Protein AF-G5CBG4-F1 (afdb_monomer_lite)

Organism: Heterocephalus glaber (NCBI:txid10181)

Structure (mmCIF, N/CA/C/O backbone):
data_AF-G5CBG4-F1
#
_entry.id   AF-G5CBG4-F1
#
loop_
_atom_site.group_PDB
_atom_site.id
_atom_site.type_symbol
_atom_site.label_atom_id
_atom_site.label_alt_id
_atom_site.label_comp_id
_atom_site.label_asym_id
_atom_site.label_entity_id
_atom_site.label_seq_id
_atom_site.pdbx_PDB_ins_code
_atom_site.Cartn_x
_atom_site.Cartn_y
_atom_site.Cartn_z
_atom_site.occupancy
_atom_site.B_iso_or_equiv
_atom_site.auth_seq_id
_atom_site.auth_comp_id
_atom_site.auth_asym_id
_atom_site.auth_atom_id
_atom_site.pdbx_PDB_model_num
ATOM 1 N N . ARG A 1 1 ? 14.932 7.580 -15.676 1.00 75.50 1 ARG A N 1
ATOM 2 C CA . ARG A 1 1 ? 14.680 6.869 -14.403 1.00 75.50 1 ARG A CA 1
ATOM 3 C C . ARG A 1 1 ? 13.629 5.782 -14.624 1.00 75.50 1 ARG A C 1
ATOM 5 O O . ARG A 1 1 ? 12.626 6.101 -15.255 1.00 75.50 1 ARG A O 1
ATOM 12 N N . PRO A 1 2 ? 13.845 4.533 -14.184 1.00 82.56 2 PRO A N 1
ATOM 13 C CA . PRO A 1 2 ? 12.859 3.464 -14.310 1.00 82.56 2 PRO A CA 1
ATOM 14 C C . PRO A 1 2 ? 11.726 3.599 -13.282 1.00 82.56 2 PRO A C 1
ATOM 16 O O . PRO A 1 2 ? 11.917 4.160 -12.203 1.00 82.56 2 PRO A O 1
ATOM 19 N N . HIS A 1 3 ? 10.556 3.061 -13.618 1.00 83.00 3 HIS A N 1
ATOM 20 C CA . HIS A 1 3 ? 9.388 2.950 -12.748 1.00 83.00 3 HIS A CA 1
ATOM 21 C C . HIS A 1 3 ? 9.238 1.508 -12.247 1.00 83.00 3 HIS A C 1
ATOM 23 O O . HIS A 1 3 ? 9.466 0.567 -13.009 1.00 83.00 3 HIS A O 1
ATOM 29 N N . LEU A 1 4 ? 8.873 1.337 -10.975 1.00 84.88 4 LEU A N 1
ATOM 30 C CA . LEU A 1 4 ? 8.781 0.048 -10.290 1.00 84.88 4 LEU A CA 1
ATOM 31 C C . LEU A 1 4 ? 7.441 -0.038 -9.549 1.00 84.88 4 LEU A C 1
ATOM 33 O O . LEU A 1 4 ? 7.081 0.894 -8.833 1.00 84.88 4 LEU A O 1
ATOM 37 N N . TRP A 1 5 ? 6.711 -1.142 -9.705 1.00 85.31 5 TRP A N 1
ATOM 38 C CA . TRP A 1 5 ? 5.436 -1.372 -9.017 1.00 85.31 5 TRP A CA 1
ATOM 39 C C . TRP A 1 5 ? 5.204 -2.859 -8.739 1.00 85.31 5 TRP A C 1
ATOM 41 O O . TRP A 1 5 ? 5.928 -3.723 -9.238 1.00 85.31 5 TRP A O 1
ATOM 51 N N . ALA A 1 6 ? 4.193 -3.162 -7.926 1.00 84.50 6 ALA A N 1
ATOM 52 C CA . ALA A 1 6 ? 3.796 -4.525 -7.597 1.00 84.50 6 ALA A CA 1
ATOM 53 C C . ALA A 1 6 ? 2.321 -4.784 -7.888 1.00 84.50 6 ALA A C 1
ATOM 55 O O . ALA A 1 6 ? 1.467 -3.930 -7.660 1.00 84.50 6 ALA A O 1
ATOM 56 N N . GLU A 1 7 ? 2.036 -6.004 -8.335 1.00 82.12 7 GLU A N 1
ATOM 57 C CA . GLU A 1 7 ? 0.689 -6.511 -8.575 1.00 82.12 7 GLU A CA 1
ATOM 58 C C . GLU A 1 7 ? 0.427 -7.770 -7.728 1.00 82.12 7 GLU A C 1
ATOM 60 O O . GLU A 1 7 ? 1.278 -8.670 -7.699 1.00 82.12 7 GLU A O 1
ATOM 65 N N . PRO A 1 8 ? -0.734 -7.867 -7.046 1.00 79.12 8 PRO A N 1
ATOM 66 C CA . PRO A 1 8 ? -1.869 -6.931 -7.097 1.00 79.12 8 PRO A CA 1
ATOM 67 C C . PRO A 1 8 ? -1.666 -5.640 -6.281 1.00 79.12 8 PRO A C 1
ATOM 69 O O . PRO A 1 8 ? -2.467 -4.716 -6.386 1.00 79.12 8 PRO A O 1
ATOM 72 N N . GLY A 1 9 ? -0.611 -5.567 -5.470 1.00 79.38 9 GLY A N 1
ATOM 73 C CA . GLY A 1 9 ? -0.260 -4.384 -4.692 1.00 79.38 9 GLY A CA 1
ATOM 74 C C . GLY A 1 9 ? 0.979 -4.616 -3.832 1.00 79.38 9 GLY A C 1
ATOM 75 O O . GLY A 1 9 ? 1.534 -5.714 -3.804 1.00 79.38 9 GLY A O 1
ATOM 76 N N . ALA A 1 10 ? 1.406 -3.572 -3.124 1.00 78.94 10 ALA A N 1
ATOM 77 C CA . ALA A 1 10 ? 2.620 -3.589 -2.307 1.00 78.94 10 ALA A CA 1
ATOM 78 C C . ALA A 1 10 ? 2.469 -4.349 -0.971 1.00 78.94 10 ALA A C 1
ATOM 80 O O . ALA A 1 10 ? 3.451 -4.860 -0.433 1.00 78.94 10 ALA A O 1
ATOM 81 N N . ALA A 1 11 ? 1.241 -4.465 -0.455 1.00 81.50 11 ALA A N 1
ATOM 82 C CA . ALA A 1 11 ? 0.925 -5.250 0.735 1.00 81.50 11 ALA A CA 1
ATOM 83 C C . ALA A 1 11 ? 0.470 -6.662 0.349 1.00 81.50 11 ALA A C 1
ATOM 85 O O . ALA A 1 11 ? -0.593 -6.846 -0.245 1.00 81.50 11 ALA A O 1
ATOM 86 N N . VAL A 1 12 ? 1.273 -7.665 0.704 1.00 82.00 12 VAL A N 1
ATOM 87 C CA . VAL A 1 12 ? 1.108 -9.050 0.247 1.00 82.00 12 VAL A CA 1
ATOM 88 C C . VAL A 1 12 ? 0.811 -9.949 1.447 1.00 82.00 12 VAL A C 1
ATOM 90 O O . VAL A 1 12 ? 1.623 -10.016 2.373 1.00 82.00 12 VAL A O 1
ATOM 93 N N . PRO A 1 13 ? -0.336 -10.649 1.495 1.00 81.31 13 PRO A N 1
ATOM 94 C CA . PRO A 1 13 ? -0.592 -11.616 2.555 1.00 81.31 13 PRO A CA 1
ATOM 95 C C . PRO A 1 13 ? 0.432 -12.752 2.530 1.00 81.31 13 PRO A C 1
ATOM 97 O O . PRO A 1 13 ? 0.826 -13.231 1.467 1.00 81.31 13 PRO A O 1
ATOM 100 N N . LYS A 1 14 ? 0.851 -13.220 3.706 1.00 78.50 14 LYS A N 1
ATOM 101 C CA . LYS A 1 14 ? 1.817 -14.315 3.826 1.00 78.50 14 LYS A CA 1
ATOM 102 C C . LYS A 1 14 ? 1.370 -15.543 3.021 1.00 78.50 14 LYS A C 1
ATOM 104 O O . LYS A 1 14 ? 0.272 -16.058 3.213 1.00 78.50 14 LYS A O 1
ATOM 109 N N . GLY A 1 15 ? 2.248 -16.018 2.136 1.00 78.12 15 GLY A N 1
ATOM 110 C CA . GLY A 1 15 ? 1.996 -17.169 1.261 1.00 78.12 15 GLY A CA 1
ATOM 111 C C . GLY A 1 15 ? 1.258 -16.848 -0.044 1.00 78.12 15 GLY A C 1
ATOM 112 O O . GLY A 1 15 ? 1.113 -17.745 -0.869 1.00 78.12 15 GLY A O 1
ATOM 113 N N . GLN A 1 16 ? 0.820 -15.603 -0.261 1.00 81.25 16 GLN A N 1
ATOM 114 C CA . GLN A 1 16 ? 0.260 -15.166 -1.541 1.00 81.25 16 GLN A CA 1
ATOM 115 C C . GLN A 1 16 ? 1.369 -14.722 -2.508 1.00 81.25 16 GLN A C 1
ATOM 117 O O . GLN A 1 16 ? 2.369 -14.145 -2.072 1.00 81.25 16 GLN A O 1
ATOM 122 N N . PRO A 1 17 ? 1.219 -14.979 -3.819 1.00 81.31 17 PRO A N 1
ATOM 123 C CA . PRO A 1 17 ? 2.180 -14.527 -4.814 1.00 81.31 17 PRO A CA 1
ATOM 124 C C . PRO A 1 17 ? 2.055 -13.018 -5.067 1.00 81.31 17 PRO A C 1
ATOM 126 O O . PRO A 1 17 ? 0.959 -12.462 -5.070 1.00 81.31 17 PRO A O 1
ATOM 129 N N . VAL A 1 18 ? 3.185 -12.375 -5.363 1.00 81.62 18 VAL A N 1
ATOM 130 C CA . VAL A 1 18 ? 3.262 -10.992 -5.854 1.00 81.62 18 VAL A CA 1
ATOM 131 C C . VAL A 1 18 ? 4.166 -10.949 -7.079 1.00 81.62 18 VAL A C 1
ATOM 133 O O . VAL A 1 18 ? 5.162 -11.674 -7.149 1.00 81.62 18 VAL A O 1
ATOM 136 N N . THR A 1 19 ? 3.818 -10.119 -8.059 1.00 83.62 19 THR A N 1
ATOM 137 C CA . THR A 1 19 ? 4.690 -9.840 -9.204 1.00 83.62 19 THR A CA 1
ATOM 138 C C . THR A 1 19 ? 5.220 -8.423 -9.097 1.00 83.62 19 THR A C 1
ATOM 140 O O . THR A 1 19 ? 4.440 -7.482 -8.989 1.00 83.62 19 THR A O 1
ATOM 143 N N . VAL A 1 20 ? 6.545 -8.282 -9.144 1.00 84.81 20 VAL A N 1
ATOM 144 C CA . VAL A 1 20 ? 7.211 -6.983 -9.250 1.00 84.81 20 VAL A CA 1
ATOM 145 C C . VAL A 1 20 ? 7.479 -6.697 -10.719 1.00 84.81 20 VAL A C 1
ATOM 147 O O . VAL A 1 20 ? 8.055 -7.520 -11.442 1.00 84.81 20 VAL A O 1
ATOM 150 N N . TRP A 1 21 ? 7.051 -5.520 -11.142 1.00 84.62 21 TRP A N 1
ATOM 151 C CA . TRP A 1 21 ? 7.168 -5.029 -12.498 1.00 84.62 21 TRP A CA 1
ATOM 152 C C . TRP A 1 21 ? 8.080 -3.821 -12.539 1.00 84.62 21 TRP A C 1
ATOM 154 O O . TRP A 1 21 ? 8.043 -2.970 -11.652 1.00 84.62 21 TRP A O 1
ATOM 164 N N . CYS A 1 22 ? 8.875 -3.745 -13.597 1.00 82.62 22 CYS A N 1
ATOM 165 C CA . CYS A 1 22 ? 9.716 -2.603 -13.890 1.00 82.62 22 CYS A CA 1
ATOM 166 C C . CYS A 1 22 ? 9.452 -2.095 -15.306 1.00 82.62 22 CYS A C 1
ATOM 168 O O . CYS A 1 22 ? 9.169 -2.871 -16.218 1.00 82.62 22 CYS A O 1
ATOM 170 N N . GLN A 1 23 ? 9.575 -0.788 -15.509 1.00 82.38 23 GLN A N 1
ATOM 171 C CA . GLN A 1 23 ? 9.571 -0.176 -16.831 1.00 82.38 23 GLN A CA 1
ATOM 172 C C . GLN A 1 23 ? 10.691 0.851 -16.913 1.00 82.38 23 GLN A C 1
ATOM 174 O O . GLN A 1 23 ? 10.789 1.755 -16.087 1.00 82.38 23 GLN A O 1
ATOM 179 N N . GLY A 1 24 ? 11.562 0.683 -17.899 1.00 76.69 24 GLY A N 1
ATOM 180 C CA . GLY A 1 24 ? 12.702 1.559 -18.138 1.00 76.69 24 GLY A CA 1
ATOM 181 C C . GLY A 1 24 ? 12.592 2.310 -19.451 1.00 76.69 24 GLY A C 1
ATOM 182 O O . GLY A 1 24 ? 11.593 2.182 -20.162 1.00 76.69 24 GLY A O 1
ATOM 183 N N . PRO A 1 25 ? 13.632 3.086 -19.776 1.00 75.06 25 PRO A N 1
ATOM 184 C CA . PRO A 1 25 ? 13.729 3.725 -21.073 1.00 75.06 25 PRO A CA 1
ATOM 185 C C . PRO A 1 25 ? 13.825 2.661 -22.190 1.00 75.06 25 PRO A C 1
ATOM 187 O O . PRO A 1 25 ? 14.208 1.516 -21.931 1.00 75.06 25 PRO A O 1
ATOM 190 N N . PRO A 1 26 ? 13.396 2.988 -23.419 1.00 77.31 26 PRO A N 1
ATOM 191 C CA . PRO A 1 26 ? 13.196 2.002 -24.482 1.00 77.31 26 PRO A CA 1
ATOM 192 C C . PRO A 1 26 ? 14.483 1.314 -24.954 1.00 77.31 26 PRO A C 1
ATOM 194 O O . PRO A 1 26 ? 14.415 0.206 -25.476 1.00 77.31 26 PRO A O 1
ATOM 197 N N . ASP A 1 27 ? 15.630 1.949 -24.742 1.00 76.88 27 ASP A N 1
ATOM 198 C CA . ASP A 1 27 ? 16.988 1.470 -25.004 1.00 76.88 27 ASP A CA 1
ATOM 199 C C . ASP A 1 27 ? 17.559 0.585 -23.882 1.00 76.88 27 ASP A C 1
ATOM 201 O O .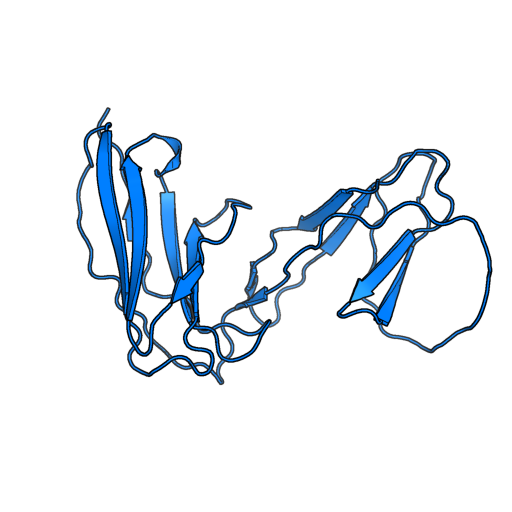 ASP A 1 27 ? 18.670 0.074 -24.004 1.00 76.88 27 ASP A O 1
ATOM 205 N N . ALA A 1 28 ? 16.818 0.368 -22.790 1.00 73.81 28 ALA A N 1
ATOM 206 C CA . ALA A 1 28 ? 17.262 -0.506 -21.713 1.00 73.81 28 ALA A CA 1
ATOM 207 C C . ALA A 1 28 ? 17.339 -1.968 -22.184 1.00 73.81 28 ALA A C 1
ATOM 209 O O . ALA A 1 28 ? 16.333 -2.574 -22.544 1.00 73.81 28 ALA A O 1
ATOM 210 N N . GLU A 1 29 ? 18.530 -2.561 -22.122 1.00 77.88 29 GLU A N 1
ATOM 211 C CA . GLU A 1 29 ? 18.756 -3.967 -22.489 1.00 77.88 29 GLU A CA 1
ATOM 212 C C . GLU A 1 29 ? 18.618 -4.929 -21.298 1.00 77.88 29 GLU A C 1
ATOM 214 O O . GLU A 1 29 ? 18.307 -6.113 -21.458 1.00 77.88 29 GLU A O 1
ATOM 219 N N . GLU A 1 30 ? 18.845 -4.425 -20.083 1.00 81.19 30 GLU A N 1
ATOM 220 C CA . GLU A 1 30 ? 18.811 -5.194 -18.843 1.00 81.19 30 GLU A CA 1
ATOM 221 C C . GLU A 1 30 ? 18.245 -4.355 -17.692 1.00 81.19 30 GLU A C 1
ATOM 223 O O . GLU A 1 30 ? 18.531 -3.169 -17.543 1.00 81.19 30 GLU A O 1
ATOM 228 N N . PHE A 1 31 ? 17.484 -5.020 -16.831 1.00 81.00 31 PHE A N 1
ATOM 229 C CA . PHE A 1 31 ? 16.973 -4.501 -15.576 1.00 81.00 31 PHE A CA 1
ATOM 230 C C . PHE A 1 31 ? 17.568 -5.263 -14.403 1.00 81.00 31 PHE A C 1
ATOM 232 O O . PHE A 1 31 ? 17.645 -6.494 -14.415 1.00 81.00 31 PHE A O 1
ATOM 239 N N . ARG A 1 32 ? 17.936 -4.519 -13.359 1.00 82.88 32 ARG A N 1
ATOM 240 C CA . ARG A 1 32 ? 18.445 -5.053 -12.095 1.00 82.88 32 ARG A CA 1
ATOM 241 C C . ARG A 1 32 ? 17.503 -4.664 -10.972 1.00 82.88 32 ARG A C 1
ATOM 243 O O . ARG A 1 32 ? 17.352 -3.484 -10.673 1.00 82.88 32 ARG A O 1
ATOM 250 N N . LEU A 1 33 ? 16.896 -5.664 -10.345 1.00 81.94 33 LEU A N 1
ATOM 251 C CA . LEU A 1 33 ? 16.120 -5.477 -9.130 1.00 81.94 33 LEU A CA 1
ATOM 252 C C . LEU A 1 33 ? 17.047 -5.677 -7.936 1.00 81.94 33 LEU A C 1
ATOM 254 O O . LEU A 1 33 ? 17.692 -6.723 -7.818 1.00 81.94 33 LEU A O 1
ATOM 258 N N . GLN A 1 34 ? 17.116 -4.676 -7.065 1.00 81.81 34 GLN A N 1
ATOM 259 C CA . GLN A 1 34 ? 17.878 -4.744 -5.825 1.00 81.81 34 GLN A CA 1
ATOM 260 C C . GLN A 1 34 ? 16.927 -4.784 -4.632 1.00 81.81 34 GLN A C 1
ATOM 262 O O . GLN A 1 34 ? 15.917 -4.086 -4.621 1.00 81.81 34 GLN A O 1
ATOM 267 N N . PHE A 1 35 ? 17.268 -5.587 -3.631 1.00 79.44 35 PHE A N 1
ATOM 268 C CA . PHE A 1 35 ? 16.579 -5.651 -2.349 1.00 79.44 35 PHE A CA 1
ATOM 269 C C . PHE A 1 35 ? 17.597 -5.363 -1.244 1.00 79.44 35 PHE A C 1
ATOM 271 O O . PHE A 1 35 ? 18.623 -6.039 -1.172 1.00 79.44 35 PHE A O 1
ATOM 278 N N . GLU A 1 36 ? 17.354 -4.320 -0.443 1.00 77.12 36 GLU A N 1
ATOM 279 C CA . GLU A 1 36 ? 18.261 -3.856 0.625 1.00 77.12 36 GLU A CA 1
ATOM 280 C C . GLU A 1 36 ? 19.729 -3.703 0.159 1.00 77.12 36 GLU A C 1
ATOM 282 O O . GLU A 1 36 ? 20.676 -4.143 0.810 1.00 77.12 36 GLU A O 1
ATOM 287 N N . GLY A 1 37 ? 19.924 -3.114 -1.027 1.00 73.12 37 GLY A N 1
ATOM 288 C CA . GLY A 1 37 ? 21.250 -2.878 -1.616 1.00 73.12 37 GLY A CA 1
ATOM 289 C C . GLY A 1 37 ? 21.934 -4.119 -2.201 1.00 73.12 37 GLY A C 1
ATOM 290 O O . GLY A 1 37 ? 23.079 -4.040 -2.642 1.00 73.12 37 GLY A O 1
ATOM 291 N N . ARG A 1 38 ? 21.258 -5.275 -2.232 1.00 77.06 38 ARG A N 1
ATOM 292 C CA . ARG A 1 38 ? 21.769 -6.510 -2.843 1.00 77.06 38 ARG A CA 1
ATOM 293 C C . ARG A 1 38 ? 21.045 -6.807 -4.144 1.00 77.06 38 ARG A C 1
ATOM 295 O O . ARG A 1 38 ? 19.829 -6.661 -4.224 1.00 77.06 38 ARG A O 1
ATOM 302 N N . LEU A 1 39 ? 21.779 -7.270 -5.157 1.00 80.38 39 LEU A N 1
ATOM 303 C CA . LEU A 1 39 ? 21.173 -7.741 -6.403 1.00 80.38 39 LEU A CA 1
ATOM 304 C C . LEU A 1 39 ? 20.265 -8.936 -6.100 1.00 80.38 39 LEU A C 1
ATOM 306 O O . LEU A 1 39 ? 20.737 -9.990 -5.678 1.00 80.38 39 LEU A O 1
ATOM 310 N N . PHE A 1 40 ? 18.971 -8.751 -6.324 1.00 76.69 40 PHE A N 1
ATOM 311 C CA . PHE A 1 40 ? 17.954 -9.759 -6.075 1.00 76.69 40 PHE A CA 1
ATOM 312 C C . PHE A 1 40 ? 17.626 -10.533 -7.347 1.00 76.69 40 PHE A C 1
ATOM 314 O O . PHE A 1 40 ? 17.558 -11.758 -7.334 1.00 76.69 40 PHE A O 1
ATOM 321 N N . ALA A 1 41 ? 17.445 -9.820 -8.459 1.00 77.31 41 ALA A N 1
ATOM 322 C CA . ALA A 1 41 ? 17.107 -10.440 -9.728 1.00 77.31 41 ALA A CA 1
ATOM 323 C C . ALA A 1 41 ? 17.526 -9.579 -10.923 1.00 77.31 41 ALA A C 1
ATOM 325 O O . ALA A 1 41 ? 17.731 -8.367 -10.819 1.00 77.31 41 ALA A O 1
ATOM 326 N N . ARG A 1 42 ? 17.637 -10.239 -12.077 1.00 80.44 42 ARG A N 1
ATOM 327 C CA . ARG A 1 42 ? 17.882 -9.620 -13.380 1.00 80.44 42 ARG A CA 1
ATOM 328 C C . ARG A 1 42 ? 16.745 -9.969 -14.326 1.00 80.44 42 ARG A C 1
ATOM 330 O O . ARG A 1 42 ? 16.220 -11.079 -14.283 1.00 80.44 42 ARG A O 1
ATOM 337 N N . GLY A 1 43 ? 16.378 -9.030 -15.183 1.00 75.12 43 GLY A N 1
ATOM 338 C CA . GLY A 1 43 ? 15.371 -9.232 -16.215 1.00 75.12 43 GLY A CA 1
ATOM 339 C C . GLY A 1 43 ? 15.787 -8.536 -17.497 1.00 75.12 43 GLY A C 1
ATOM 340 O O . GLY A 1 43 ? 16.412 -7.484 -17.455 1.00 75.12 43 GLY A O 1
ATOM 341 N N . ARG A 1 44 ? 15.433 -9.111 -18.642 1.00 77.19 44 ARG A N 1
ATOM 342 C CA . ARG A 1 44 ? 15.562 -8.436 -19.936 1.00 77.19 44 ARG A CA 1
ATOM 343 C C . ARG A 1 44 ? 14.167 -8.113 -20.457 1.00 77.19 44 ARG A C 1
ATOM 345 O O . ARG A 1 44 ? 13.270 -8.951 -20.299 1.00 77.19 44 ARG A O 1
ATOM 352 N N . PRO A 1 45 ? 13.944 -6.923 -21.031 1.00 74.31 45 PRO A N 1
ATOM 353 C CA . PRO A 1 45 ? 12.665 -6.622 -21.646 1.00 74.31 45 PRO A CA 1
ATOM 354 C C . PRO A 1 45 ? 12.454 -7.525 -22.862 1.00 74.31 45 PRO A C 1
ATOM 356 O O . PRO A 1 45 ? 13.395 -7.919 -23.547 1.00 74.31 45 PRO A O 1
ATOM 359 N N . ARG A 1 46 ? 11.192 -7.872 -23.128 1.00 76.38 46 ARG A N 1
ATOM 360 C CA . ARG A 1 46 ? 10.833 -8.702 -24.292 1.00 76.38 46 ARG A CA 1
ATOM 361 C C . ARG A 1 46 ? 10.975 -7.948 -25.613 1.00 76.38 46 ARG A C 1
ATOM 363 O O . ARG A 1 46 ? 11.169 -8.565 -26.652 1.00 76.38 46 ARG A O 1
ATOM 370 N N . SER A 1 47 ? 10.851 -6.629 -25.557 1.00 71.94 47 SER A N 1
ATOM 371 C CA . SER A 1 47 ? 11.003 -5.700 -26.669 1.00 71.94 47 SER A CA 1
ATOM 372 C C . SER A 1 47 ? 11.327 -4.311 -26.108 1.00 71.94 47 SER A C 1
ATOM 374 O O . SER A 1 47 ? 11.009 -4.053 -24.941 1.00 71.94 47 SER A O 1
ATOM 376 N N . PRO A 1 48 ? 11.907 -3.402 -26.908 1.00 66.69 48 PRO A N 1
ATOM 377 C CA . PRO A 1 48 ? 12.153 -2.019 -26.501 1.00 66.69 48 PRO A CA 1
ATOM 378 C C . PRO A 1 48 ? 10.913 -1.376 -25.865 1.00 66.69 48 PRO A C 1
ATOM 380 O O . PRO A 1 48 ? 9.818 -1.439 -26.424 1.00 66.69 48 PRO A O 1
ATOM 383 N N . GLY A 1 49 ? 11.068 -0.810 -24.667 1.00 63.53 49 GLY A N 1
ATOM 384 C CA . GLY A 1 49 ? 9.998 -0.129 -23.924 1.00 63.53 49 GLY A CA 1
ATOM 385 C C . GLY A 1 49 ? 8.950 -1.029 -23.248 1.00 63.53 49 GLY A C 1
ATOM 386 O O . GLY A 1 49 ? 8.075 -0.509 -22.549 1.00 63.53 49 GLY A O 1
ATOM 387 N N . ALA A 1 50 ? 9.021 -2.357 -23.408 1.00 68.56 50 ALA A N 1
ATOM 388 C CA . ALA A 1 50 ? 8.113 -3.277 -22.725 1.00 68.56 50 ALA A CA 1
ATOM 389 C C . ALA A 1 50 ? 8.457 -3.410 -21.232 1.00 68.56 50 ALA A C 1
ATOM 391 O O . ALA A 1 50 ? 9.640 -3.461 -20.878 1.00 68.56 50 ALA A O 1
ATOM 392 N N . PRO A 1 51 ? 7.449 -3.537 -20.350 1.00 69.00 51 PRO A N 1
ATOM 393 C CA . PRO A 1 51 ? 7.697 -3.780 -18.942 1.00 69.00 51 PRO A CA 1
ATOM 394 C C . PRO A 1 51 ? 8.380 -5.135 -18.739 1.00 69.00 51 PRO A C 1
ATOM 396 O O . PRO A 1 51 ? 8.007 -6.160 -19.321 1.00 69.00 51 PRO A O 1
ATOM 399 N N . CYS A 1 52 ? 9.401 -5.139 -17.893 1.00 67.19 52 CYS A N 1
ATOM 400 C CA . CYS A 1 52 ? 10.068 -6.345 -17.446 1.00 67.19 52 CYS A CA 1
ATOM 401 C C . CYS A 1 52 ? 9.278 -6.969 -16.303 1.00 67.19 52 CYS A C 1
ATOM 403 O O . CYS A 1 52 ? 9.059 -6.364 -15.253 1.00 67.19 52 CYS A O 1
ATOM 405 N N . ARG A 1 53 ? 8.892 -8.230 -16.504 1.00 65.06 53 ARG A N 1
ATOM 406 C CA . ARG A 1 53 ? 8.503 -9.108 -15.407 1.00 65.06 53 ARG A CA 1
ATOM 407 C C . ARG A 1 53 ? 9.778 -9.652 -14.794 1.00 65.06 53 ARG A C 1
ATOM 409 O O . ARG A 1 53 ? 10.547 -10.312 -15.493 1.00 65.06 53 ARG A O 1
ATOM 416 N N . VAL A 1 54 ? 9.974 -9.427 -13.505 1.00 58.38 54 VAL A N 1
ATOM 417 C CA . VAL A 1 54 ? 11.088 -10.032 -12.781 1.00 58.38 54 VAL A CA 1
ATOM 418 C C . VAL A 1 54 ? 10.536 -11.237 -12.015 1.00 58.38 54 VAL A C 1
ATOM 420 O O . VAL A 1 54 ? 9.918 -11.056 -10.965 1.00 58.38 54 VAL A O 1
ATOM 423 N N . PRO A 1 55 ? 10.646 -12.472 -12.550 1.00 46.06 55 PRO A N 1
ATOM 424 C CA . PRO A 1 55 ? 10.229 -13.650 -11.806 1.00 46.06 55 PRO A CA 1
ATOM 425 C C . PRO A 1 55 ? 11.112 -13.799 -10.565 1.00 46.06 55 PRO A C 1
ATOM 427 O O . PRO A 1 55 ? 12.339 -13.809 -10.657 1.00 46.06 55 PRO A O 1
ATOM 430 N N . VAL A 1 56 ? 10.476 -13.925 -9.401 1.00 42.38 56 VAL A N 1
ATOM 431 C CA . VAL A 1 56 ? 11.148 -14.232 -8.137 1.00 42.38 56 VAL A CA 1
ATOM 432 C C . VAL A 1 56 ? 11.540 -15.709 -8.157 1.00 42.38 56 VAL A C 1
ATOM 434 O O . VAL A 1 56 ? 10.785 -16.573 -7.724 1.00 42.38 56 VAL A O 1
ATOM 437 N N . LEU A 1 57 ? 12.702 -16.017 -8.724 1.00 34.03 57 LEU A N 1
ATOM 438 C CA . LEU A 1 57 ? 13.336 -17.326 -8.619 1.00 34.03 57 LEU A CA 1
ATOM 439 C C . LEU A 1 57 ? 14.742 -17.101 -8.069 1.00 34.03 57 LEU A C 1
ATOM 441 O O . LEU A 1 57 ? 15.521 -16.346 -8.643 1.00 34.03 57 LEU A O 1
ATOM 445 N N . ILE A 1 58 ? 15.043 -17.739 -6.940 1.00 41.00 58 ILE A N 1
ATOM 446 C CA . ILE A 1 58 ? 16.369 -17.739 -6.318 1.00 41.00 58 ILE A CA 1
ATOM 447 C C . ILE A 1 58 ? 17.248 -18.693 -7.140 1.00 41.00 58 ILE A C 1
ATOM 449 O O . ILE A 1 58 ? 16.992 -19.898 -7.111 1.00 41.00 58 ILE A O 1
ATOM 453 N N . PRO A 1 59 ? 18.243 -18.203 -7.903 1.00 43.31 59 PRO A N 1
ATOM 454 C CA . PRO A 1 59 ? 19.533 -18.899 -7.843 1.00 43.31 59 PRO A CA 1
ATOM 455 C C . PRO A 1 59 ? 20.794 -18.031 -8.050 1.00 43.31 59 PRO A C 1
ATOM 457 O O . PRO A 1 59 ? 20.783 -17.006 -8.721 1.00 43.31 59 PRO A O 1
ATOM 460 N N . ALA A 1 60 ? 21.883 -18.559 -7.470 1.00 32.84 60 ALA A N 1
ATOM 461 C CA . ALA A 1 60 ? 23.321 -18.426 -7.750 1.00 32.84 60 ALA A CA 1
ATOM 462 C C . ALA A 1 60 ? 23.901 -17.080 -8.244 1.00 32.84 60 ALA A C 1
ATOM 464 O O . ALA A 1 60 ? 23.624 -16.595 -9.339 1.00 32.84 60 ALA A O 1
ATOM 465 N N . LEU A 1 61 ? 24.850 -16.562 -7.452 1.00 32.66 61 LEU A N 1
ATOM 466 C CA . LEU A 1 61 ? 25.744 -15.452 -7.788 1.00 32.66 61 LEU A CA 1
ATOM 467 C C . LEU A 1 61 ? 26.523 -15.745 -9.078 1.00 32.66 61 LEU A C 1
ATOM 469 O O . LEU A 1 61 ? 27.376 -16.629 -9.111 1.00 32.66 61 LEU A O 1
ATOM 473 N N . SER A 1 62 ? 26.274 -14.950 -10.117 1.00 38.53 62 SER A N 1
ATOM 474 C CA . SER A 1 62 ? 27.156 -14.849 -11.277 1.00 38.53 62 SER A CA 1
ATOM 475 C C . SER A 1 62 ? 27.551 -13.396 -11.529 1.00 38.53 62 SER A C 1
ATOM 477 O O . SER A 1 62 ? 26.730 -12.471 -11.472 1.00 38.53 62 SER A O 1
ATOM 479 N N . SER A 1 63 ? 28.850 -13.235 -11.759 1.00 50.19 63 SER A N 1
ATOM 480 C CA . SER A 1 63 ? 29.583 -11.981 -11.883 1.00 50.19 63 SER A CA 1
ATOM 481 C C . SER A 1 63 ? 29.445 -11.334 -13.274 1.00 50.19 63 SER A C 1
ATOM 483 O O . SER A 1 63 ? 29.265 -12.039 -14.264 1.00 50.19 63 SER A O 1
ATOM 485 N N . HIS A 1 64 ? 29.644 -10.007 -13.297 1.00 50.72 64 HIS A N 1
ATOM 486 C CA . HIS A 1 64 ? 29.977 -9.098 -14.420 1.00 50.72 64 HIS A CA 1
ATOM 487 C C . HIS A 1 64 ? 28.842 -8.431 -15.232 1.00 50.72 64 HIS A C 1
ATOM 489 O O . HIS A 1 64 ? 27.947 -9.098 -15.735 1.00 50.72 64 HIS A O 1
ATOM 495 N N . SER A 1 65 ? 28.887 -7.090 -15.351 1.00 45.47 65 SER A N 1
ATOM 496 C CA . SER A 1 65 ? 29.479 -6.315 -16.474 1.00 45.47 65 SER A CA 1
ATOM 497 C C . SER A 1 65 ? 29.323 -4.803 -16.196 1.00 45.47 6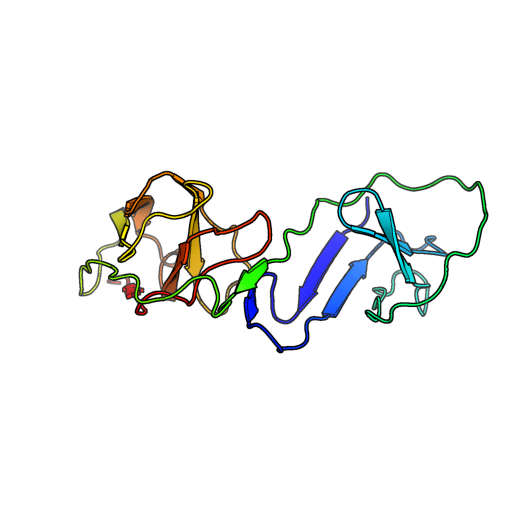5 SER A C 1
ATOM 499 O O . SER A 1 65 ? 28.239 -4.355 -15.812 1.00 45.47 65 SER A O 1
ATOM 501 N N . GLU A 1 66 ? 30.409 -4.039 -16.342 1.00 53.28 66 GLU A N 1
ATOM 502 C CA . GLU A 1 66 ? 30.465 -2.572 -16.211 1.00 53.28 66 GLU A CA 1
ATOM 503 C C . GLU A 1 66 ? 29.822 -1.929 -17.451 1.00 53.28 66 GLU A C 1
ATOM 505 O O . GLU A 1 66 ? 30.373 -1.986 -18.548 1.00 53.28 66 GLU A O 1
ATOM 510 N N . GLY A 1 67 ? 28.630 -1.363 -17.285 1.00 58.78 67 GLY A N 1
ATOM 511 C CA . GLY A 1 67 ? 27.911 -0.580 -18.289 1.00 58.78 67 GLY A CA 1
ATOM 512 C C . GLY A 1 67 ? 27.303 0.650 -17.619 1.00 58.78 67 GLY A C 1
ATOM 513 O O . GLY A 1 67 ? 27.180 0.683 -16.392 1.00 58.78 67 GLY A O 1
ATOM 514 N N . LEU A 1 68 ? 26.949 1.673 -18.398 1.00 72.06 68 LEU A N 1
ATOM 515 C CA . LEU A 1 68 ? 26.351 2.896 -17.861 1.00 72.06 68 LEU A CA 1
ATOM 516 C C . LEU A 1 68 ? 24.921 2.600 -17.378 1.00 72.06 68 LEU A C 1
ATOM 518 O O . LEU A 1 68 ? 24.012 2.411 -18.182 1.00 72.06 68 LEU A O 1
ATOM 522 N N . TRP A 1 69 ? 24.733 2.529 -16.059 1.00 75.62 69 TRP A N 1
ATOM 523 C CA . TRP A 1 69 ? 23.424 2.304 -15.442 1.00 75.62 69 TRP A CA 1
ATOM 5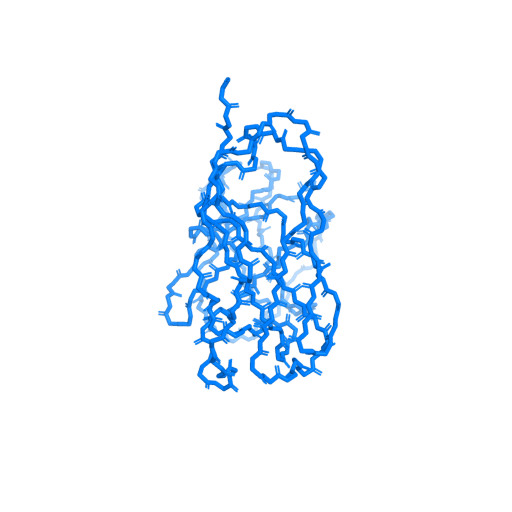24 C C . TRP A 1 69 ? 22.618 3.598 -15.385 1.00 75.62 69 TRP A C 1
ATOM 526 O O . TRP A 1 69 ? 23.160 4.669 -15.111 1.00 75.62 69 TRP A O 1
ATOM 536 N N . SER A 1 70 ? 21.305 3.492 -15.592 1.00 72.31 70 SER A N 1
ATOM 537 C CA . SER A 1 70 ? 20.400 4.600 -15.296 1.00 72.31 70 SER A CA 1
ATOM 538 C C . SER A 1 70 ? 20.379 4.899 -13.796 1.00 72.31 70 SER A C 1
ATOM 540 O O . SER A 1 70 ? 20.658 4.024 -12.974 1.00 72.31 70 SER A O 1
ATOM 542 N N . GLU A 1 71 ? 19.917 6.092 -13.429 1.00 79.44 71 GLU A N 1
ATOM 543 C CA . GLU A 1 71 ? 19.550 6.389 -12.042 1.00 79.44 71 GLU A CA 1
ATOM 544 C C . GLU A 1 71 ? 18.552 5.351 -11.482 1.00 79.44 71 GLU A C 1
ATOM 546 O O . GLU A 1 71 ? 17.690 4.875 -12.238 1.00 79.44 71 GLU A O 1
ATOM 551 N N . PRO A 1 72 ? 18.626 5.009 -10.180 1.00 78.44 72 PRO A N 1
ATOM 552 C CA . PRO A 1 72 ? 17.682 4.098 -9.535 1.00 78.44 72 PRO A CA 1
ATOM 553 C C . PRO A 1 72 ? 16.226 4.583 -9.611 1.00 78.44 72 PRO A C 1
ATOM 555 O O . PRO A 1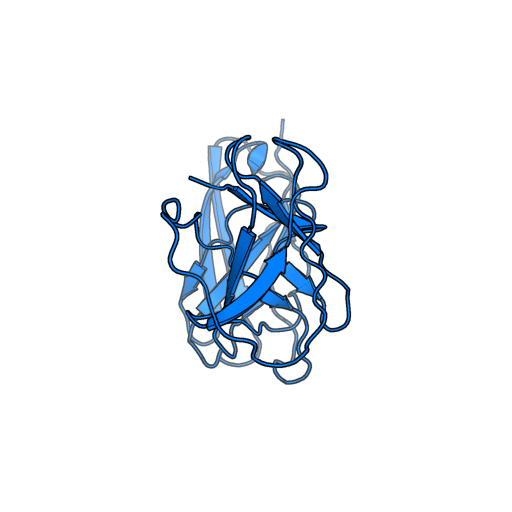 72 ? 15.950 5.788 -9.601 1.00 78.44 72 PRO A O 1
ATOM 558 N N . SER A 1 73 ? 15.276 3.643 -9.642 1.00 81.00 73 SER A N 1
ATOM 559 C CA . SER A 1 73 ? 13.851 3.956 -9.467 1.00 81.00 73 SER A CA 1
ATOM 560 C C . SER A 1 73 ? 13.573 4.536 -8.077 1.00 81.00 73 SER A C 1
ATOM 562 O O . SER A 1 73 ? 14.449 4.572 -7.210 1.00 81.00 73 SER A O 1
ATOM 564 N N . ASP A 1 74 ? 12.339 4.977 -7.835 1.00 79.56 74 ASP A N 1
ATOM 565 C CA . ASP A 1 74 ? 11.862 5.082 -6.453 1.00 79.56 74 ASP A CA 1
ATOM 566 C C . ASP A 1 74 ? 11.902 3.693 -5.806 1.00 79.56 74 ASP A C 1
ATOM 568 O O . ASP A 1 74 ? 11.756 2.670 -6.491 1.00 79.56 74 ASP A O 1
ATOM 572 N N . ALA A 1 75 ? 12.142 3.659 -4.496 1.00 78.06 75 ALA A N 1
ATOM 573 C CA . ALA A 1 75 ? 12.035 2.425 -3.736 1.00 78.06 75 ALA A CA 1
ATOM 574 C C . ALA A 1 75 ? 10.572 1.957 -3.727 1.00 78.06 75 ALA A C 1
ATOM 576 O O . ALA A 1 75 ? 9.652 2.765 -3.607 1.00 78.06 75 ALA A O 1
ATOM 577 N N . LEU A 1 76 ? 10.370 0.647 -3.863 1.00 81.00 76 LEU A N 1
ATOM 578 C CA . LEU A 1 76 ? 9.071 0.009 -3.692 1.00 81.00 76 LEU A CA 1
ATOM 579 C C . LEU A 1 76 ? 9.077 -0.738 -2.359 1.00 81.00 76 LEU A C 1
ATOM 581 O O . LEU A 1 76 ? 9.739 -1.771 -2.236 1.00 81.00 76 LEU A O 1
ATOM 585 N N . ASP A 1 77 ? 8.320 -0.236 -1.389 1.00 80.38 77 ASP A N 1
ATOM 586 C CA . ASP A 1 77 ? 8.172 -0.883 -0.087 1.00 80.38 77 ASP A CA 1
ATOM 587 C C . ASP A 1 77 ? 7.198 -2.062 -0.193 1.00 80.38 77 ASP A C 1
ATOM 589 O O . ASP A 1 77 ? 5.979 -1.894 -0.196 1.00 80.38 77 ASP A O 1
ATOM 593 N N . LEU A 1 78 ? 7.744 -3.275 -0.312 1.00 78.94 78 LEU A N 1
ATOM 594 C CA . LEU A 1 78 ? 6.976 -4.521 -0.291 1.00 78.94 78 LEU A CA 1
ATOM 595 C C . LEU A 1 78 ? 6.862 -5.043 1.134 1.00 78.94 78 LEU A C 1
ATOM 597 O O . LEU A 1 78 ? 7.870 -5.280 1.799 1.00 78.94 78 LEU A O 1
ATOM 601 N N . VAL A 1 79 ? 5.631 -5.279 1.579 1.00 78.44 79 VAL A N 1
ATOM 602 C CA . VAL A 1 79 ? 5.355 -5.648 2.969 1.00 78.44 79 VAL A CA 1
ATOM 603 C C . VAL A 1 79 ? 4.559 -6.939 3.045 1.00 78.44 79 VAL A C 1
ATOM 605 O O . VAL A 1 79 ? 3.570 -7.135 2.335 1.00 78.44 79 VAL A O 1
ATOM 608 N N . VAL A 1 80 ? 4.997 -7.839 3.924 1.00 81.19 80 VAL A N 1
ATOM 609 C CA . VAL A 1 80 ? 4.314 -9.107 4.182 1.00 81.19 80 VAL A CA 1
ATOM 610 C C . VAL A 1 80 ? 3.333 -8.909 5.330 1.00 81.19 80 VAL A C 1
ATOM 612 O O . VAL A 1 80 ? 3.730 -8.582 6.447 1.00 81.19 80 VAL A O 1
ATOM 615 N N . THR A 1 81 ? 2.048 -9.129 5.065 1.00 79.44 81 THR A N 1
ATOM 616 C CA . THR A 1 81 ? 0.970 -8.996 6.058 1.00 79.44 81 THR A CA 1
ATOM 617 C C . THR 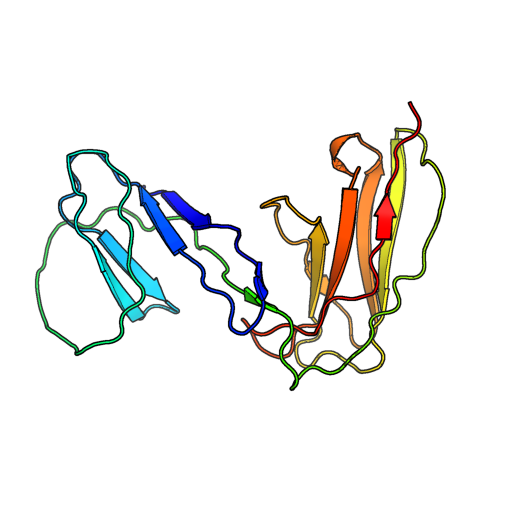A 1 81 ? 0.511 -10.355 6.580 1.00 79.44 81 THR A C 1
ATOM 619 O O . THR A 1 81 ? 0.618 -11.378 5.898 1.00 79.44 81 THR A O 1
ATOM 622 N N . GLY A 1 82 ? -0.034 -10.383 7.800 1.00 72.06 82 GLY A N 1
ATOM 623 C CA . GLY A 1 82 ? -0.573 -11.611 8.382 1.00 72.06 82 GLY A CA 1
ATOM 624 C C . GLY A 1 82 ? 0.489 -12.595 8.862 1.00 72.06 82 GLY A C 1
ATOM 625 O O . GLY A 1 82 ? 0.281 -13.807 8.769 1.00 72.06 82 GLY A O 1
ATOM 626 N N . ASP A 1 83 ? 1.625 -12.110 9.375 1.00 65.31 83 ASP A N 1
ATOM 627 C CA . ASP A 1 83 ? 2.592 -13.000 10.009 1.00 65.31 83 ASP A CA 1
ATOM 628 C C . ASP A 1 83 ? 2.036 -13.539 11.348 1.00 65.31 83 ASP A C 1
ATOM 630 O O . ASP A 1 83 ? 1.769 -12.753 12.260 1.00 65.31 83 ASP A O 1
ATOM 634 N N . PRO A 1 84 ? 1.877 -14.869 11.527 1.00 55.72 84 PRO A N 1
ATOM 635 C CA . PRO A 1 84 ? 1.445 -15.468 12.790 1.00 55.72 84 PRO A CA 1
ATOM 636 C C . PRO A 1 84 ? 2.344 -15.178 13.990 1.00 55.72 84 PRO A C 1
ATOM 638 O O . PRO A 1 84 ? 1.878 -15.300 15.121 1.00 55.72 84 PRO A O 1
ATOM 641 N N . ARG A 1 85 ? 3.594 -14.750 13.774 1.00 53.62 85 ARG A N 1
ATOM 642 C CA . ARG A 1 85 ? 4.466 -14.259 14.853 1.00 53.62 85 ARG A CA 1
ATOM 643 C C . ARG A 1 85 ? 4.033 -12.892 15.409 1.00 53.62 85 ARG A C 1
ATOM 645 O O . ARG A 1 85 ? 4.485 -12.526 16.484 1.00 53.62 85 ARG A O 1
ATOM 652 N N . ALA A 1 86 ? 3.143 -12.179 14.717 1.00 53.72 86 ALA A N 1
ATOM 653 C CA . ALA A 1 86 ? 2.661 -10.835 15.045 1.00 53.72 86 ALA A CA 1
ATOM 654 C C . ALA A 1 86 ? 1.158 -10.816 15.439 1.00 53.72 86 ALA A C 1
ATOM 656 O O . ALA A 1 86 ? 0.390 -9.954 15.014 1.00 53.72 86 ALA A O 1
ATOM 657 N N . SER A 1 87 ? 0.726 -11.814 16.225 1.00 50.53 87 SER A N 1
ATOM 658 C CA . SER A 1 87 ? -0.613 -11.959 16.851 1.00 50.53 87 SER A CA 1
ATOM 659 C C . SER A 1 87 ? -1.138 -10.668 17.511 1.00 50.53 87 SER A C 1
ATOM 661 O O . SER A 1 87 ? -0.343 -9.941 18.086 1.00 50.53 87 SER A O 1
ATOM 663 N N . ARG A 1 88 ? -2.443 -10.369 17.630 1.00 52.31 88 ARG A N 1
ATOM 664 C CA . ARG A 1 88 ? -3.680 -10.589 16.842 1.00 52.31 88 ARG A CA 1
ATOM 665 C C . ARG A 1 88 ? -4.678 -9.537 17.377 1.00 52.31 88 ARG A C 1
ATOM 667 O O . ARG A 1 88 ? -4.650 -9.226 18.556 1.00 52.31 88 ARG A O 1
ATOM 674 N N . ARG A 1 89 ? -5.586 -9.071 16.512 1.00 49.00 89 ARG A N 1
ATOM 675 C CA . ARG A 1 89 ? -6.757 -8.211 16.805 1.00 49.00 89 ARG A CA 1
ATOM 676 C C . ARG A 1 89 ? -6.433 -6.760 17.175 1.00 49.00 89 ARG A C 1
ATOM 678 O O . ARG A 1 89 ? -6.445 -6.345 18.325 1.00 49.00 89 ARG A O 1
ATOM 685 N N . GLY A 1 90 ? -6.243 -5.963 16.125 1.00 49.53 90 GLY A N 1
ATOM 686 C CA . GLY A 1 90 ? -6.422 -4.523 16.225 1.00 49.53 90 GLY A CA 1
ATOM 687 C C . GLY A 1 90 ? -7.904 -4.173 16.342 1.00 49.53 90 GLY A C 1
ATOM 688 O O . GLY A 1 90 ? -8.694 -4.573 15.481 1.00 49.53 90 GLY A O 1
ATOM 689 N N . VAL A 1 91 ? -8.276 -3.442 17.390 1.00 46.84 91 VAL A N 1
ATOM 690 C CA . VAL A 1 91 ? -9.584 -2.793 17.493 1.00 46.84 91 VAL A CA 1
ATOM 691 C C . VAL A 1 91 ? -9.422 -1.391 16.932 1.00 46.84 91 VAL A C 1
ATOM 693 O O . VAL A 1 91 ? -8.784 -0.525 17.527 1.00 46.84 91 VAL A O 1
ATOM 696 N N . THR A 1 92 ? -10.000 -1.168 15.765 1.00 54.78 92 THR A N 1
ATOM 697 C CA . THR A 1 92 ? -10.249 0.169 15.247 1.00 54.78 92 THR A CA 1
ATOM 698 C C . THR A 1 92 ? -11.482 0.714 15.960 1.00 54.78 92 THR A C 1
ATOM 700 O O . THR A 1 92 ? -12.603 0.246 15.749 1.00 54.78 92 THR A O 1
ATOM 703 N N . HIS A 1 93 ? -11.286 1.670 16.871 1.00 51.25 93 HIS A N 1
ATOM 704 C CA . HIS A 1 93 ? -12.411 2.357 17.499 1.00 51.25 93 HIS A CA 1
ATOM 705 C C . HIS A 1 93 ? -13.025 3.314 16.468 1.00 51.25 93 HIS A C 1
ATOM 707 O O . HIS A 1 93 ? -12.428 4.305 16.060 1.00 51.25 93 HIS A O 1
ATOM 713 N N . ARG A 1 94 ? -14.196 2.893 15.988 1.00 55.91 94 ARG A N 1
ATOM 714 C CA . ARG A 1 94 ? -15.036 3.463 14.927 1.00 55.91 94 ARG A CA 1
ATOM 715 C C . ARG A 1 94 ? -15.378 4.945 15.168 1.00 55.91 94 ARG A C 1
ATOM 717 O O . ARG A 1 94 ? -15.506 5.361 16.318 1.00 55.91 94 ARG A O 1
ATOM 724 N N . PRO A 1 95 ? -15.751 5.652 14.093 1.00 53.19 95 PRO A N 1
ATOM 725 C CA . PRO A 1 95 ? -17.125 6.149 14.033 1.00 53.19 95 PRO A CA 1
ATOM 726 C C . PRO A 1 95 ? -17.845 5.682 12.754 1.00 53.19 95 PRO A C 1
ATOM 728 O O . PRO A 1 95 ? -17.272 5.726 11.669 1.00 53.19 95 PRO A O 1
ATOM 731 N N . PRO A 1 96 ? -19.090 5.188 12.843 1.00 55.78 96 PRO A N 1
ATOM 732 C CA . PRO A 1 96 ? -20.044 5.198 11.737 1.00 55.78 96 PRO A CA 1
ATOM 733 C C . PRO A 1 96 ? -21.051 6.329 11.959 1.00 55.78 96 PRO A C 1
ATOM 735 O O . PRO A 1 96 ? -21.401 6.634 13.091 1.00 55.78 96 PRO A O 1
ATOM 738 N N . THR A 1 97 ? -21.598 7.000 10.966 1.00 63.28 97 THR A N 1
ATOM 739 C CA . THR A 1 97 ? -22.067 6.601 9.639 1.00 63.28 97 THR A CA 1
ATOM 740 C C . THR A 1 97 ? -22.062 7.887 8.818 1.00 63.28 97 THR A C 1
ATOM 742 O O . THR A 1 97 ? -22.314 8.926 9.412 1.00 63.28 97 THR A O 1
ATOM 745 N N . GLU A 1 98 ? -21.787 7.810 7.511 1.00 72.88 98 GLU A N 1
ATOM 746 C CA . GLU A 1 98 ? -21.838 8.944 6.565 1.00 72.88 98 GLU A CA 1
ATOM 747 C C . GLU A 1 98 ? -21.223 10.252 7.078 1.00 72.88 98 GLU A C 1
ATOM 749 O O . GLU A 1 98 ? -21.865 11.079 7.717 1.00 72.88 98 GLU A O 1
ATOM 754 N N . MET A 1 99 ? -19.952 10.456 6.752 1.00 77.56 99 MET A N 1
ATOM 755 C CA . MET A 1 99 ? -19.248 11.674 7.127 1.00 77.56 99 MET A CA 1
ATOM 756 C C . MET A 1 99 ? -19.510 12.780 6.105 1.00 77.56 99 MET A C 1
ATOM 758 O O . MET A 1 99 ? -19.289 12.542 4.912 1.00 77.56 99 MET A O 1
ATOM 762 N N . PRO A 1 100 ? -19.924 13.985 6.531 1.00 83.06 100 PRO A N 1
ATOM 763 C CA . PRO A 1 100 ? -20.025 15.129 5.640 1.00 83.06 100 PRO A CA 1
ATOM 764 C C . PRO A 1 100 ? -18.675 15.466 5.007 1.00 83.06 100 PRO A C 1
ATOM 766 O O . PRO A 1 100 ? -17.610 15.296 5.611 1.00 83.06 100 PRO A O 1
ATOM 769 N N . LEU A 1 101 ? -18.716 15.974 3.777 1.00 88.06 101 LEU A N 1
ATOM 770 C CA . LEU A 1 101 ? -17.524 16.471 3.101 1.00 88.06 101 LEU A CA 1
ATOM 771 C C . LEU A 1 101 ? -16.881 17.603 3.922 1.00 88.06 101 LEU A C 1
ATOM 773 O O . LEU A 1 101 ? -17.563 18.516 4.381 1.00 88.06 101 LEU A O 1
ATOM 777 N N . GLY A 1 102 ? -15.557 17.570 4.071 1.00 85.81 102 GLY A N 1
ATOM 778 C CA . GLY A 1 102 ? -14.797 18.617 4.757 1.00 85.81 102 GLY A CA 1
ATOM 779 C C . GLY A 1 102 ? -14.642 18.448 6.272 1.00 85.81 102 GLY A C 1
ATOM 780 O O . GLY A 1 102 ? -13.837 19.169 6.860 1.00 85.81 102 GLY A O 1
ATOM 781 N N . GLU A 1 103 ? -15.325 17.491 6.908 1.00 85.44 103 GLU A N 1
ATOM 782 C CA . GLU A 1 103 ? -15.096 17.207 8.331 1.00 85.44 103 GLU A CA 1
ATOM 783 C C . GLU A 1 103 ? -13.719 16.593 8.584 1.00 85.44 103 GLU A C 1
ATOM 785 O O . GLU A 1 103 ? -13.217 15.815 7.779 1.00 85.44 103 GLU A O 1
ATOM 790 N N . GLN A 1 104 ? -13.096 16.932 9.713 1.00 85.44 104 GLN A N 1
ATOM 791 C CA . GLN A 1 104 ? -11.798 16.375 10.092 1.00 85.44 104 GLN A CA 1
ATOM 792 C C . GLN A 1 104 ? -11.973 14.957 10.633 1.00 85.44 104 GLN A C 1
ATOM 794 O O . GLN A 1 104 ? -12.657 14.761 11.637 1.00 85.44 104 GLN A O 1
ATOM 799 N N . VAL A 1 105 ? -11.315 13.978 10.011 1.00 82.06 105 VAL A N 1
ATOM 800 C CA . VAL A 1 105 ? -11.360 12.586 10.468 1.00 82.06 105 VAL A CA 1
ATOM 801 C C . VAL A 1 105 ? -9.980 12.086 10.885 1.00 82.06 105 VAL A C 1
ATOM 803 O O . VAL A 1 105 ? -8.983 12.237 10.174 1.00 82.06 105 VAL A O 1
ATOM 806 N N . THR A 1 106 ? -9.947 11.437 12.046 1.00 85.31 106 THR A N 1
ATOM 807 C CA . THR A 1 106 ? -8.781 10.725 12.569 1.00 85.31 106 THR A CA 1
ATOM 808 C C . THR A 1 106 ? -9.179 9.286 12.840 1.00 85.31 106 THR A C 1
ATOM 810 O O . THR A 1 106 ? -10.134 9.026 13.573 1.00 85.31 106 THR A O 1
ATOM 813 N N . LEU A 1 107 ? -8.448 8.342 12.251 1.00 84.38 107 LEU A N 1
ATOM 814 C CA . LEU A 1 107 ? -8.599 6.925 12.557 1.00 84.38 107 LEU A CA 1
ATOM 815 C C . LEU A 1 107 ? -7.621 6.518 13.654 1.00 84.38 107 LEU A C 1
ATOM 817 O O . LEU A 1 107 ? -6.470 6.948 13.678 1.00 84.38 107 LEU A O 1
ATOM 821 N N . PHE A 1 108 ? -8.074 5.639 14.542 1.00 83.75 108 PHE A N 1
ATOM 822 C CA . PHE A 1 108 ? -7.259 5.105 15.624 1.00 83.75 108 PHE A CA 1
ATOM 823 C C . PHE A 1 108 ? -7.026 3.624 15.392 1.00 83.75 108 PHE A C 1
ATOM 825 O O . PHE A 1 108 ? -7.973 2.847 15.250 1.00 83.75 108 PHE A O 1
ATOM 832 N N . CYS A 1 109 ? -5.759 3.229 15.392 1.00 82.44 109 CYS A N 1
ATOM 833 C CA . CYS A 1 109 ? -5.377 1.830 15.407 1.00 82.44 109 CYS A CA 1
ATOM 834 C C . CYS A 1 109 ? -4.889 1.471 16.799 1.00 82.44 109 CYS A C 1
ATOM 836 O O . CYS A 1 109 ? -3.929 2.068 17.276 1.00 82.44 109 CYS A O 1
ATOM 838 N N . ARG A 1 110 ? -5.512 0.481 17.435 1.00 80.88 110 ARG A N 1
ATOM 839 C CA . ARG A 1 110 ? -5.057 -0.055 18.716 1.00 80.88 110 ARG A CA 1
ATOM 840 C C . ARG A 1 110 ? -4.886 -1.556 18.608 1.00 80.88 110 ARG A C 1
ATOM 842 O O . ARG A 1 110 ? -5.835 -2.244 18.251 1.00 80.88 110 ARG A O 1
ATOM 849 N N . LEU A 1 111 ? -3.698 -2.054 18.922 1.00 75.19 111 LEU A N 1
ATOM 850 C CA . LEU A 1 111 ? -3.397 -3.482 19.011 1.00 75.19 111 LEU A CA 1
ATOM 851 C C . LEU A 1 111 ? -3.505 -3.949 20.469 1.00 75.19 111 LEU A C 1
ATOM 853 O O . LEU A 1 111 ? -3.475 -3.137 21.390 1.00 75.19 111 LEU A O 1
ATOM 857 N N . GLU A 1 112 ? -3.655 -5.254 20.690 1.00 73.69 112 GLU A N 1
ATOM 858 C CA . GLU A 1 112 ? -3.661 -5.830 22.046 1.00 73.69 112 GLU A CA 1
ATOM 859 C C . GLU A 1 112 ? -2.280 -5.742 22.713 1.00 73.69 112 GLU A C 1
ATOM 861 O O . GLU A 1 112 ? -2.174 -5.533 23.921 1.00 73.69 112 GLU A O 1
ATOM 866 N N . THR A 1 113 ? -1.217 -5.867 21.920 1.00 71.88 113 THR A N 1
ATOM 867 C CA . THR A 1 113 ? 0.174 -5.834 22.375 1.00 71.88 113 THR A CA 1
ATOM 868 C C . THR A 1 113 ? 0.952 -4.734 21.675 1.00 71.88 113 THR A C 1
ATOM 870 O O . THR A 1 113 ? 0.588 -4.291 20.584 1.00 71.88 113 THR A O 1
ATOM 873 N N . ALA A 1 114 ? 2.053 -4.312 22.298 1.00 73.50 114 ALA A N 1
ATOM 874 C CA . ALA A 1 114 ? 2.925 -3.322 21.694 1.00 73.50 114 ALA A CA 1
ATOM 875 C C . ALA A 1 114 ? 3.557 -3.845 20.395 1.00 73.50 114 ALA A C 1
ATOM 877 O O . ALA A 1 114 ? 3.897 -5.026 20.287 1.00 73.50 114 ALA A O 1
ATOM 878 N N . THR A 1 115 ? 3.725 -2.956 19.420 1.00 75.44 115 THR A N 1
ATOM 879 C CA . THR A 1 115 ? 4.528 -3.231 18.226 1.00 75.44 115 THR A CA 1
ATOM 880 C C . THR A 1 115 ? 6.005 -3.265 18.607 1.00 75.44 115 THR A C 1
ATOM 882 O O . THR A 1 115 ? 6.442 -2.536 19.499 1.00 75.44 115 THR A O 1
ATOM 885 N N . ALA A 1 116 ? 6.795 -4.116 17.953 1.00 77.81 116 ALA A N 1
ATOM 886 C CA . ALA A 1 116 ? 8.215 -4.222 18.285 1.00 77.81 116 ALA A CA 1
ATOM 887 C C . ALA A 1 116 ? 9.014 -3.000 17.798 1.00 77.81 116 ALA A C 1
ATOM 889 O O . ALA A 1 116 ? 9.995 -2.625 18.436 1.00 77.81 116 ALA A O 1
ATOM 890 N N . THR A 1 117 ? 8.593 -2.361 16.697 1.00 81.94 117 THR A N 1
ATOM 891 C CA . THR A 1 117 ? 9.271 -1.169 16.151 1.00 81.94 117 THR A CA 1
ATOM 892 C C . THR A 1 117 ? 8.642 0.153 16.593 1.00 81.94 117 THR A C 1
ATOM 894 O O . THR A 1 117 ? 9.227 1.213 16.380 1.00 81.94 117 THR A O 1
ATOM 897 N N . GLY A 1 118 ? 7.463 0.120 17.218 1.00 85.31 118 GLY A N 1
ATOM 898 C CA . GLY A 1 118 ? 6.699 1.325 17.534 1.00 85.31 118 GLY A CA 1
ATOM 899 C C . GLY A 1 118 ? 5.942 1.914 16.336 1.00 85.31 118 GLY A C 1
ATOM 900 O O . GLY A 1 118 ? 5.491 3.059 16.401 1.00 85.31 118 GLY A O 1
ATOM 901 N N . GLU A 1 119 ? 5.837 1.182 15.223 1.00 87.00 119 GLU A N 1
ATOM 902 C CA . GLU A 1 119 ? 5.267 1.678 13.967 1.00 87.00 119 GLU A CA 1
ATOM 903 C C . GLU A 1 119 ? 3.956 0.981 13.617 1.00 87.00 119 GLU A C 1
ATOM 905 O O . GLU A 1 119 ? 3.793 -0.234 13.774 1.00 87.00 119 GLU A O 1
ATOM 910 N N . PHE A 1 120 ? 3.030 1.779 13.097 1.00 86.44 120 PHE A N 1
ATOM 911 C CA . PHE A 1 120 ? 1.720 1.356 12.638 1.00 86.44 120 PHE A CA 1
ATOM 912 C C . PHE A 1 120 ? 1.491 1.843 11.216 1.00 86.44 120 PHE A C 1
ATOM 914 O O . PHE A 1 120 ? 1.938 2.926 10.842 1.00 86.44 120 PHE A O 1
ATOM 921 N N . PHE A 1 121 ? 0.719 1.081 10.456 1.00 86.25 121 PHE A N 1
ATOM 922 C CA . PHE A 1 121 ? 0.389 1.395 9.074 1.00 86.25 121 PHE A CA 1
ATOM 923 C C . PHE A 1 121 ? -1.110 1.287 8.847 1.00 86.25 121 PHE A C 1
ATOM 925 O O . PHE A 1 121 ? -1.750 0.375 9.371 1.00 86.25 121 PHE A O 1
ATOM 932 N N . LEU A 1 122 ? -1.660 2.200 8.053 1.00 85.69 122 LEU A N 1
ATOM 933 C CA . LEU A 1 122 ? -3.047 2.168 7.600 1.00 85.69 122 LEU A CA 1
ATOM 934 C C . LEU A 1 122 ? -3.079 1.860 6.097 1.00 85.69 122 LEU A C 1
ATOM 936 O O . LEU A 1 122 ? -2.318 2.429 5.321 1.00 85.69 122 LEU A O 1
ATOM 940 N N . LEU A 1 123 ? -3.951 0.954 5.672 1.00 84.56 123 LEU A N 1
ATOM 941 C CA . LEU A 1 123 ? -4.120 0.602 4.267 1.00 84.56 123 LEU A CA 1
ATOM 942 C C . LEU A 1 123 ? -5.599 0.569 3.910 1.00 84.56 123 LEU A C 1
ATOM 944 O O . LEU A 1 123 ? -6.377 -0.159 4.530 1.00 84.56 123 LEU A O 1
ATOM 948 N N . GLN A 1 124 ? -5.943 1.283 2.843 1.00 83.56 124 GLN A N 1
ATOM 949 C CA . GLN A 1 124 ? -7.250 1.177 2.218 1.00 83.56 124 GLN A CA 1
ATOM 950 C C . GLN A 1 124 ? -7.268 -0.011 1.247 1.00 83.56 124 GLN A C 1
ATOM 952 O O . GLN A 1 124 ? -6.422 -0.114 0.355 1.00 83.56 124 GLN A O 1
ATOM 957 N N . GLU A 1 125 ? -8.239 -0.907 1.393 1.00 81.44 125 GLU A N 1
ATOM 958 C CA . GLU A 1 125 ? -8.379 -2.081 0.536 1.00 81.44 125 GLU A CA 1
ATOM 959 C C . GLU A 1 125 ? -8.528 -1.710 -0.943 1.00 81.44 125 GLU A C 1
ATOM 961 O O . GLU A 1 125 ? -9.243 -0.773 -1.309 1.00 81.44 125 GLU A O 1
ATOM 966 N N . GLY A 1 126 ? -7.863 -2.480 -1.809 1.00 70.25 126 GLY A N 1
ATOM 967 C CA . GLY A 1 126 ? -7.990 -2.347 -3.261 1.00 70.25 126 GLY A CA 1
ATOM 968 C C . GLY A 1 126 ? -7.382 -1.071 -3.847 1.00 70.25 126 GLY A C 1
ATOM 969 O O . GLY A 1 126 ? -7.598 -0.794 -5.026 1.00 70.25 126 GLY A O 1
ATOM 970 N N . ARG A 1 127 ? -6.627 -0.286 -3.064 1.00 68.50 127 ARG A N 1
ATOM 971 C CA . ARG A 1 127 ? -5.922 0.898 -3.562 1.00 68.50 127 ARG A CA 1
ATOM 972 C C . ARG A 1 127 ? -4.419 0.800 -3.298 1.00 68.50 127 ARG A C 1
ATOM 974 O O . ARG A 1 127 ? -4.028 0.548 -2.162 1.00 68.50 127 ARG A O 1
ATOM 981 N N . PRO A 1 128 ? -3.562 1.083 -4.296 1.00 54.50 128 PRO A N 1
ATOM 982 C CA . PRO A 1 128 ? -2.104 1.089 -4.144 1.00 54.50 128 PRO A CA 1
ATOM 983 C C . PRO A 1 128 ? -1.599 2.358 -3.430 1.00 54.50 128 PRO A C 1
ATOM 985 O O . PRO A 1 128 ? -0.549 2.895 -3.769 1.00 54.50 128 PRO A O 1
ATOM 988 N N . ARG A 1 129 ? -2.384 2.913 -2.500 1.00 60.44 129 ARG A N 1
ATOM 989 C CA . ARG A 1 129 ? -2.075 4.202 -1.878 1.00 60.44 129 ARG A CA 1
ATOM 990 C C . ARG A 1 129 ? -0.841 4.130 -0.989 1.00 60.44 129 ARG A C 1
ATOM 992 O O . ARG A 1 129 ? -0.523 3.089 -0.424 1.00 60.44 129 ARG A O 1
ATOM 999 N N . SER A 1 130 ? -0.219 5.297 -0.831 1.00 58.94 130 SER A N 1
ATOM 1000 C CA . SER A 1 130 ? 0.762 5.582 0.210 1.00 58.94 130 SER A CA 1
ATOM 1001 C C . SER A 1 130 ? 0.231 5.120 1.563 1.00 58.94 130 SER A C 1
ATOM 1003 O O . SER A 1 130 ? -0.850 5.547 1.970 1.00 58.94 130 SER A O 1
ATOM 1005 N N . LEU A 1 131 ? 0.993 4.262 2.229 1.00 69.75 131 LEU A N 1
ATOM 1006 C CA . LEU A 1 131 ? 0.709 3.733 3.556 1.00 69.75 131 LEU A CA 1
ATOM 1007 C C . LEU A 1 131 ? 1.002 4.839 4.579 1.00 69.75 131 LEU A C 1
ATOM 1009 O O . LEU A 1 131 ? 2.179 5.121 4.816 1.00 69.75 131 LEU A O 1
ATOM 1013 N N . PRO A 1 132 ? -0.004 5.510 5.175 1.00 74.81 132 PRO A N 1
ATOM 1014 C CA . PRO A 1 132 ? 0.262 6.453 6.245 1.00 74.81 132 PRO A CA 1
ATOM 1015 C C . PRO A 1 132 ? 0.945 5.694 7.381 1.00 74.81 132 PRO A C 1
ATOM 1017 O O . PRO A 1 132 ? 0.495 4.608 7.763 1.00 74.81 132 PRO A O 1
ATOM 1020 N N . GLN A 1 133 ? 2.029 6.265 7.898 1.00 83.06 133 GLN A N 1
ATOM 1021 C CA . GLN A 1 133 ? 2.789 5.701 9.002 1.00 83.06 133 GLN A CA 1
ATOM 1022 C C . GLN A 1 133 ? 2.460 6.458 10.289 1.00 83.06 133 GLN A C 1
ATOM 1024 O O . GLN A 1 133 ? 2.648 7.669 10.385 1.00 83.06 133 GLN A O 1
ATOM 1029 N N . GLY A 1 134 ? 1.982 5.720 11.284 1.00 84.00 134 GLY A N 1
ATOM 1030 C CA . GLY A 1 134 ? 1.744 6.195 12.638 1.00 84.00 134 GLY A CA 1
ATOM 1031 C C . GLY A 1 134 ? 2.815 5.664 13.585 1.00 84.00 134 GLY A C 1
ATOM 1032 O O . GLY A 1 134 ? 3.429 4.624 13.333 1.00 84.00 134 GLY A O 1
ATOM 1033 N N . ARG A 1 135 ? 3.036 6.369 14.696 1.00 86.88 135 ARG A N 1
ATOM 1034 C CA . ARG A 1 135 ? 3.935 5.925 15.767 1.00 86.88 135 ARG A CA 1
ATOM 1035 C C . ARG A 1 135 ? 3.176 5.725 17.066 1.00 86.88 135 ARG A C 1
ATOM 1037 O O . ARG A 1 135 ? 2.287 6.503 17.394 1.00 86.88 135 ARG A O 1
ATOM 1044 N N . GLY A 1 136 ? 3.579 4.711 17.816 1.00 85.31 136 GLY A N 1
ATOM 1045 C CA . GLY A 1 136 ? 3.068 4.441 19.149 1.00 85.31 136 GLY A CA 1
ATOM 1046 C C . GLY A 1 136 ? 3.506 3.077 19.656 1.00 85.31 136 GLY A C 1
ATOM 1047 O O . GLY A 1 136 ? 4.105 2.298 18.928 1.00 85.31 136 GLY A O 1
ATOM 1048 N N . SER A 1 137 ? 3.223 2.770 20.918 1.00 78.25 137 SER A N 1
ATOM 1049 C CA . SER A 1 137 ? 3.511 1.443 21.470 1.00 78.25 137 SER A CA 1
ATOM 1050 C C . SER A 1 137 ? 2.370 0.479 21.154 1.00 78.25 137 SER A C 1
ATOM 1052 O O . SER A 1 137 ? 2.546 -0.477 20.410 1.00 78.25 137 SER A O 1
ATOM 1054 N N . ILE A 1 138 ? 1.181 0.768 21.679 1.00 80.12 138 ILE A N 1
ATOM 1055 C CA . ILE A 1 138 ? -0.022 -0.078 21.602 1.00 80.12 138 ILE A CA 1
ATOM 1056 C C . ILE A 1 138 ? -1.093 0.557 20.701 1.00 80.12 138 ILE A C 1
ATOM 1058 O O . ILE A 1 138 ? -1.959 -0.135 20.167 1.00 80.12 138 ILE A O 1
ATOM 1062 N N . GLN A 1 139 ? -1.022 1.872 20.502 1.00 85.94 139 GLN A N 1
ATOM 1063 C CA . GLN A 1 139 ? -1.984 2.645 19.727 1.00 85.94 139 GLN A CA 1
ATOM 1064 C C . GLN A 1 139 ? -1.272 3.699 18.880 1.00 85.94 139 GLN A C 1
ATOM 1066 O O . GLN A 1 139 ? -0.298 4.284 19.345 1.00 85.94 139 GLN A O 1
ATOM 1071 N N . ALA A 1 140 ? -1.798 3.968 17.688 1.00 88.38 140 ALA A N 1
ATOM 1072 C CA . ALA A 1 140 ? -1.393 5.073 16.830 1.00 88.38 140 ALA A CA 1
ATOM 1073 C C . ALA A 1 140 ? -2.611 5.795 16.238 1.00 88.38 140 ALA A C 1
ATOM 1075 O O . ALA A 1 140 ? -3.677 5.199 16.041 1.00 88.38 140 ALA A O 1
ATOM 1076 N N . GLU A 1 141 ? -2.420 7.077 15.943 1.00 88.31 141 GLU A N 1
ATOM 1077 C CA . GLU A 1 141 ? -3.420 7.956 15.340 1.00 88.31 141 GLU A CA 1
ATOM 1078 C C . GLU A 1 141 ? -3.066 8.239 13.880 1.00 88.31 141 GLU A C 1
ATOM 1080 O O . GLU A 1 141 ? -1.901 8.451 13.537 1.00 88.31 141 GLU A O 1
ATOM 1085 N N . PHE A 1 142 ? -4.087 8.262 13.030 1.00 87.81 142 PHE A N 1
ATOM 1086 C CA . PHE A 1 142 ? -3.986 8.537 11.604 1.00 87.81 142 PHE A CA 1
ATOM 1087 C C . PHE A 1 142 ? -4.930 9.686 11.244 1.00 87.81 142 PHE A C 1
ATOM 1089 O O . PHE A 1 142 ? -6.092 9.437 10.908 1.00 87.81 142 PHE A O 1
ATOM 1096 N N . PRO A 1 143 ? -4.472 10.945 11.342 1.00 87.62 143 PRO A N 1
ATOM 1097 C CA . PRO A 1 143 ? -5.254 12.086 10.891 1.00 87.62 143 PRO A CA 1
ATOM 1098 C C . PRO A 1 143 ? -5.323 12.062 9.359 1.00 87.62 143 PRO A C 1
ATOM 1100 O O . PRO A 1 143 ? -4.321 12.298 8.687 1.00 87.62 143 PRO A O 1
ATOM 1103 N N . LEU A 1 144 ? -6.495 11.757 8.796 1.00 83.31 144 LEU A N 1
ATOM 1104 C CA . LEU A 1 144 ? -6.710 11.792 7.341 1.00 83.31 144 LEU A CA 1
ATOM 1105 C C . LEU A 1 144 ? -7.026 13.209 6.847 1.00 83.31 144 LEU A C 1
ATOM 1107 O O . LEU A 1 144 ? -6.986 13.479 5.649 1.00 83.31 144 LEU A O 1
ATOM 1111 N N . GLY A 1 145 ? -7.326 14.121 7.773 1.00 86.19 145 GLY A N 1
ATOM 1112 C CA . GLY A 1 145 ? -7.683 15.492 7.454 1.00 86.19 145 GLY A CA 1
ATOM 1113 C C . GLY A 1 145 ? -9.160 15.633 7.058 1.00 86.19 145 GLY A C 1
ATOM 1114 O O . GLY A 1 145 ? -9.986 14.804 7.455 1.00 86.19 145 GLY A O 1
ATOM 1115 N N . PRO A 1 146 ? -9.503 16.671 6.271 1.00 88.62 146 PRO A N 1
ATOM 1116 C CA . PRO A 1 146 ? -10.858 16.891 5.779 1.00 88.62 146 PRO A CA 1
ATOM 1117 C C . PRO A 1 146 ? -11.347 15.726 4.909 1.00 88.62 146 PRO A C 1
ATOM 1119 O O . PRO A 1 146 ? -10.661 15.291 3.981 1.00 88.62 146 PRO A O 1
ATOM 1122 N N . VAL A 1 147 ? -12.555 15.231 5.166 1.00 86.38 147 VAL A N 1
ATOM 1123 C CA . VAL A 1 147 ? -13.164 14.132 4.414 1.00 86.38 147 VAL A CA 1
ATOM 1124 C C . VAL A 1 147 ? -13.373 14.536 2.953 1.00 86.38 147 VAL A C 1
ATOM 1126 O O . VAL A 1 147 ? -13.928 15.590 2.647 1.00 86.38 147 VAL A O 1
ATOM 1129 N N . THR A 1 148 ? -12.953 13.663 2.037 1.00 87.94 148 THR A N 1
ATOM 1130 C CA . THR A 1 148 ? -13.143 13.799 0.590 1.00 87.94 148 THR A CA 1
ATOM 1131 C C . THR A 1 148 ? -13.615 12.463 0.022 1.00 87.94 148 THR A C 1
ATOM 1133 O O . THR A 1 148 ? -13.424 11.425 0.656 1.00 87.94 148 THR A O 1
ATOM 1136 N N . ALA A 1 149 ? -14.149 12.442 -1.204 1.00 86.31 149 ALA A N 1
ATOM 1137 C CA . ALA A 1 149 ? -14.502 11.194 -1.900 1.00 86.31 149 ALA A CA 1
ATOM 1138 C C . ALA A 1 149 ? -13.318 10.209 -2.011 1.00 86.31 149 ALA A C 1
ATOM 1140 O O . ALA A 1 149 ? -13.492 8.993 -2.111 1.00 86.31 149 ALA A O 1
ATOM 1141 N N . ALA A 1 150 ? -12.087 10.724 -1.939 1.00 84.00 150 ALA A N 1
ATOM 1142 C CA . ALA A 1 150 ? -10.889 9.913 -1.882 1.00 84.00 150 ALA A CA 1
ATOM 1143 C C . ALA A 1 150 ? -10.866 9.024 -0.625 1.00 84.00 150 ALA A C 1
ATOM 1145 O O . ALA A 1 150 ? -10.398 7.900 -0.737 1.00 84.00 150 ALA A O 1
ATOM 1146 N N . HIS A 1 151 ? -11.388 9.455 0.521 1.00 83.56 151 HIS A N 1
ATOM 1147 C CA . HIS A 1 151 ? -11.391 8.684 1.774 1.00 83.56 151 HIS A CA 1
ATOM 1148 C C . HIS A 1 151 ? -12.449 7.573 1.821 1.00 83.56 151 HIS A C 1
ATOM 1150 O O . HIS A 1 151 ? -12.436 6.757 2.733 1.00 83.56 151 HIS A O 1
ATOM 1156 N N . GLN A 1 152 ? -13.351 7.500 0.839 1.00 85.50 152 GLN A N 1
ATOM 1157 C CA . GLN A 1 152 ? -14.339 6.429 0.778 1.00 85.50 152 GLN A CA 1
ATOM 1158 C C . GLN A 1 152 ? -13.669 5.073 0.512 1.00 85.50 152 GLN A C 1
ATOM 1160 O O . GLN A 1 152 ? -12.892 4.926 -0.444 1.00 85.50 152 GLN A O 1
ATOM 1165 N N . GLY A 1 153 ? -14.008 4.074 1.328 1.00 85.38 153 GLY A N 1
ATOM 1166 C CA . GLY A 1 153 ? -13.498 2.711 1.200 1.00 85.38 153 GLY A CA 1
ATOM 1167 C C . GLY A 1 153 ? -13.457 1.954 2.521 1.00 85.38 153 GLY A C 1
ATOM 1168 O O . GLY A 1 153 ? -14.086 2.343 3.500 1.00 85.38 153 GLY A O 1
ATOM 1169 N N . THR A 1 154 ? -12.734 0.836 2.520 1.00 85.12 154 THR A N 1
ATOM 1170 C CA . THR A 1 154 ? -12.478 0.038 3.720 1.00 85.12 154 THR A CA 1
ATOM 1171 C C . THR A 1 154 ? -11.013 0.147 4.103 1.00 85.12 154 THR A C 1
ATOM 1173 O O . THR A 1 154 ? -10.148 -0.232 3.320 1.00 85.12 154 THR A O 1
ATOM 1176 N N . ASP A 1 155 ? -10.745 0.634 5.306 1.00 84.56 155 ASP A N 1
ATOM 1177 C CA . ASP A 1 155 ? -9.407 0.768 5.864 1.00 84.56 155 ASP A CA 1
ATOM 1178 C C . ASP A 1 155 ? -9.114 -0.345 6.868 1.00 84.56 155 ASP A C 1
ATOM 1180 O O . ASP A 1 155 ? -9.975 -0.764 7.653 1.00 84.56 155 ASP A O 1
ATOM 1184 N N . ARG A 1 156 ? -7.868 -0.817 6.863 1.00 84.25 156 ARG A N 1
ATOM 1185 C CA . ARG A 1 156 ? -7.320 -1.733 7.866 1.00 84.25 156 ARG A CA 1
ATOM 1186 C C . ARG A 1 156 ? -5.983 -1.230 8.356 1.00 84.25 156 ARG A C 1
ATOM 1188 O O . ARG A 1 156 ? -5.191 -0.712 7.575 1.00 84.25 156 ARG A O 1
ATOM 1195 N N . CYS A 1 157 ? -5.719 -1.427 9.639 1.00 84.62 157 CYS A N 1
ATOM 1196 C CA . CYS A 1 157 ? -4.438 -1.080 10.221 1.00 84.62 157 CYS A CA 1
ATOM 1197 C C . CYS A 1 157 ? -3.599 -2.308 10.579 1.00 84.62 157 CYS A C 1
ATOM 1199 O O . CYS A 1 157 ? -4.117 -3.412 10.782 1.00 84.62 157 CYS A O 1
ATOM 1201 N N . PHE A 1 158 ? -2.291 -2.084 10.647 1.00 82.88 158 PHE A N 1
ATOM 1202 C CA . PHE A 1 158 ? -1.258 -3.084 10.870 1.00 82.88 158 PHE A CA 1
ATOM 1203 C C . PHE A 1 158 ? -0.217 -2.543 11.848 1.00 82.88 158 PHE A C 1
ATOM 1205 O O . PHE A 1 158 ? 0.105 -1.357 11.820 1.00 82.88 158 PHE A O 1
ATOM 1212 N N . GLY A 1 159 ? 0.327 -3.416 12.690 1.00 83.75 159 GLY A N 1
ATOM 1213 C CA . GLY A 1 159 ? 1.507 -3.135 13.503 1.00 83.75 159 GLY A CA 1
ATOM 1214 C C . GLY A 1 159 ? 2.759 -3.744 12.894 1.00 83.75 159 GLY A C 1
ATOM 1215 O O . GLY A 1 159 ? 2.713 -4.856 12.363 1.00 83.75 159 GLY A O 1
ATOM 1216 N N . SER A 1 160 ? 3.879 -3.042 13.004 1.00 80.69 160 SER A N 1
ATOM 1217 C CA . SER A 1 160 ? 5.177 -3.523 12.540 1.00 80.69 160 SER A CA 1
ATOM 1218 C C . SER A 1 160 ? 5.906 -4.315 13.621 1.00 80.69 160 SER A C 1
ATOM 1220 O O . SER A 1 160 ? 6.037 -3.878 14.769 1.00 80.69 160 SER A O 1
ATOM 1222 N N . TYR A 1 161 ? 6.383 -5.503 13.258 1.00 72.56 161 TYR A N 1
ATOM 1223 C CA . TYR A 1 161 ? 7.234 -6.316 14.130 1.00 72.56 161 TYR A CA 1
ATOM 1224 C C . TYR A 1 161 ? 8.702 -6.268 13.684 1.00 72.56 161 TYR A C 1
ATOM 1226 O O . TYR A 1 161 ? 9.605 -6.270 14.514 1.00 72.56 161 TYR A O 1
ATOM 1234 N N . TYR A 1 162 ? 8.932 -6.175 12.372 1.00 71.75 162 TYR A N 1
ATOM 1235 C CA . TYR A 1 162 ? 10.227 -5.940 11.730 1.00 71.75 162 TYR A CA 1
ATOM 1236 C C . TYR A 1 162 ? 10.000 -5.119 10.453 1.00 71.75 162 TYR A C 1
ATOM 1238 O O . TYR A 1 162 ? 8.862 -5.014 9.997 1.00 71.75 162 TYR A O 1
ATOM 1246 N N . SER A 1 163 ? 11.070 -4.600 9.842 1.00 70.88 163 SER A N 1
ATOM 1247 C CA . SER A 1 163 ? 11.008 -3.634 8.727 1.00 70.88 163 SE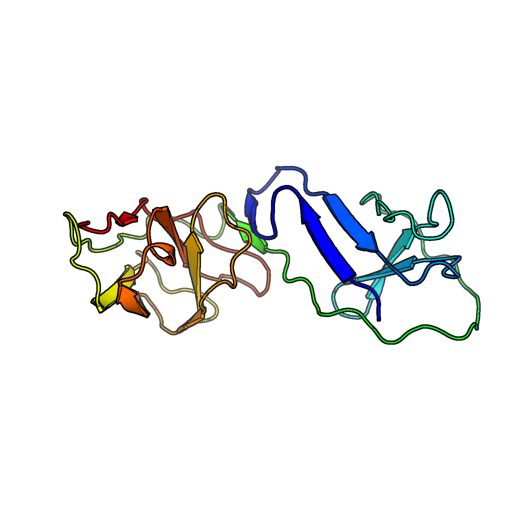R A CA 1
ATOM 1248 C C . SER A 1 163 ? 10.009 -3.980 7.609 1.00 70.88 163 SER A C 1
ATOM 1250 O O . SER A 1 163 ? 9.309 -3.094 7.134 1.00 70.88 163 SER A O 1
ATOM 1252 N N . HIS A 1 164 ? 9.887 -5.253 7.224 1.00 74.12 164 HIS A N 1
ATOM 1253 C CA . HIS A 1 164 ? 9.027 -5.714 6.120 1.00 74.12 164 HIS A CA 1
ATOM 1254 C C . HIS A 1 164 ? 7.938 -6.722 6.544 1.00 74.12 164 HIS A C 1
ATOM 1256 O O . HIS A 1 164 ? 7.288 -7.326 5.686 1.00 74.12 164 HIS A O 1
ATOM 1262 N N . ALA A 1 165 ? 7.741 -6.939 7.851 1.00 76.56 165 ALA A N 1
ATOM 1263 C CA . ALA A 1 165 ? 6.824 -7.950 8.380 1.00 76.56 165 ALA A CA 1
ATOM 1264 C C . ALA A 1 165 ? 5.807 -7.334 9.346 1.00 76.56 165 ALA A C 1
ATOM 1266 O O . ALA A 1 165 ? 6.150 -6.844 10.428 1.00 76.56 165 ALA A O 1
ATOM 1267 N N . TRP A 1 166 ? 4.542 -7.383 8.941 1.00 82.56 166 TRP A N 1
ATOM 1268 C CA . TRP A 1 166 ? 3.432 -6.744 9.632 1.00 82.56 166 TRP A CA 1
ATOM 1269 C C . TRP A 1 166 ? 2.471 -7.758 10.254 1.00 82.56 166 TRP A C 1
ATOM 1271 O O . TRP A 1 166 ? 2.379 -8.923 9.846 1.00 82.56 166 TRP A O 1
ATOM 1281 N N . SER A 1 167 ? 1.716 -7.283 11.244 1.00 79.31 167 SER A N 1
ATOM 1282 C CA . SER A 1 167 ? 0.679 -8.045 11.936 1.00 79.31 167 SER A CA 1
ATOM 1283 C C . SER A 1 167 ? -0.420 -8.554 11.002 1.00 79.31 167 SER A C 1
ATOM 1285 O O . SER A 1 167 ? -0.514 -8.205 9.821 1.00 79.31 167 SER A O 1
ATOM 1287 N N . PHE A 1 168 ? -1.318 -9.374 11.549 1.00 78.75 168 PHE A N 1
ATOM 1288 C CA . PHE A 1 168 ? -2.624 -9.549 10.918 1.00 78.75 168 PHE A CA 1
ATOM 1289 C C . PHE A 1 168 ? -3.365 -8.209 10.830 1.00 78.75 168 PHE A C 1
ATOM 1291 O O . PHE A 1 168 ? -3.193 -7.370 11.723 1.00 78.75 168 PHE A O 1
ATOM 1298 N N . PRO A 1 169 ? -4.190 -8.018 9.784 1.00 79.19 169 PRO A N 1
ATOM 1299 C CA . PRO A 1 169 ? -5.019 -6.829 9.669 1.00 79.19 169 PRO A CA 1
ATOM 1300 C C . PRO A 1 169 ? -5.951 -6.684 10.879 1.00 79.19 169 PRO A C 1
ATOM 1302 O O . PRO A 1 169 ? -6.440 -7.678 11.429 1.00 79.19 169 PRO A O 1
ATOM 1305 N N . SER A 1 170 ? -6.227 -5.438 11.266 1.00 80.00 170 SER A N 1
ATOM 1306 C CA . SER A 1 170 ? -7.298 -5.098 12.206 1.00 80.00 170 SER A CA 1
ATOM 1307 C C . SER A 1 170 ? -8.683 -5.470 11.668 1.00 80.00 170 SER A C 1
ATOM 1309 O O . SER A 1 170 ? -8.849 -5.855 10.507 1.00 80.00 170 SER A O 1
ATOM 1311 N N . ALA A 1 171 ? -9.715 -5.288 12.494 1.00 78.81 171 ALA A N 1
ATOM 1312 C CA . ALA A 1 171 ? -11.077 -5.230 11.972 1.00 78.81 171 ALA A CA 1
ATOM 1313 C C . ALA A 1 171 ? -11.196 -4.121 10.893 1.00 78.81 171 ALA A C 1
ATOM 1315 O O . ALA A 1 171 ? -10.559 -3.069 11.038 1.00 78.81 171 ALA A O 1
ATOM 1316 N N . PRO A 1 172 ? -11.964 -4.347 9.807 1.00 80.19 172 PRO A N 1
ATOM 1317 C CA . PRO A 1 172 ? -12.179 -3.339 8.773 1.00 80.19 172 PRO A CA 1
ATOM 1318 C C . PRO A 1 172 ? -12.975 -2.144 9.298 1.00 80.19 172 PRO A C 1
ATOM 1320 O O . PRO A 1 172 ? -13.935 -2.315 10.051 1.00 80.19 172 PRO A O 1
ATOM 1323 N N . VAL A 1 173 ? -12.614 -0.947 8.839 1.00 81.88 173 VAL A N 1
ATOM 1324 C CA . VAL A 1 173 ? -13.390 0.282 9.039 1.00 81.88 173 VAL A CA 1
ATOM 1325 C C . VAL A 1 173 ? -13.869 0.771 7.688 1.00 81.88 173 VAL A C 1
ATOM 1327 O O . VAL A 1 173 ? -13.058 1.099 6.833 1.00 81.88 173 VAL A O 1
ATOM 1330 N N . GLU A 1 174 ? -15.183 0.816 7.490 1.00 84.00 174 GLU A N 1
ATOM 1331 C CA . GLU A 1 174 ? -15.766 1.374 6.272 1.00 84.00 174 GLU A CA 1
ATOM 1332 C C . GLU A 1 174 ? -16.060 2.864 6.469 1.00 84.00 174 GLU A C 1
ATOM 1334 O O . GLU A 1 174 ? -16.855 3.237 7.337 1.00 84.00 174 GLU A O 1
ATOM 1339 N N . LEU A 1 175 ? -15.432 3.704 5.647 1.00 83.12 175 LEU A N 1
ATOM 1340 C CA . LEU A 1 175 ? -15.707 5.132 5.556 1.00 83.12 175 LEU A CA 1
ATOM 1341 C C . LEU A 1 175 ? -16.663 5.398 4.390 1.00 83.12 175 LEU A C 1
ATOM 1343 O O . LEU A 1 175 ? -16.377 5.067 3.235 1.00 83.12 175 LEU A O 1
ATOM 1347 N N . ARG A 1 176 ? -17.798 6.031 4.702 1.00 85.00 176 ARG A N 1
ATOM 1348 C CA . ARG A 1 176 ? -18.788 6.519 3.732 1.00 85.00 176 ARG A CA 1
ATOM 1349 C C . ARG A 1 176 ? -18.843 8.033 3.806 1.00 85.00 176 ARG A C 1
ATOM 1351 O O . ARG A 1 176 ? -18.888 8.575 4.906 1.00 85.00 176 ARG A O 1
ATOM 1358 N N . VAL A 1 177 ? -18.836 8.686 2.653 1.00 83.56 177 VAL A N 1
ATOM 1359 C CA . VAL A 1 177 ? -18.925 10.145 2.547 1.00 83.56 177 VAL A CA 1
ATOM 1360 C C . VAL A 1 177 ? -20.365 10.501 2.200 1.00 83.56 177 VAL A C 1
ATOM 1362 O O . VAL A 1 177 ? -20.904 9.937 1.248 1.00 83.56 177 VAL A O 1
ATOM 1365 N N . ALA A 1 178 ? -20.980 11.385 2.983 1.00 80.38 178 ALA A N 1
ATOM 1366 C CA . ALA A 1 178 ? -22.291 11.941 2.678 1.00 80.38 178 ALA A CA 1
ATOM 1367 C C . ALA A 1 178 ? -22.171 12.865 1.456 1.00 80.38 178 ALA A C 1
ATOM 1369 O O . ALA A 1 178 ? -21.242 13.677 1.384 1.00 80.38 178 ALA A O 1
ATOM 1370 N N . GLY A 1 179 ? -23.073 12.680 0.491 1.00 63.50 179 GLY A N 1
ATOM 1371 C CA . GLY A 1 179 ? -23.155 13.482 -0.733 1.00 63.50 179 GLY A CA 1
ATOM 1372 C C . GLY A 1 179 ? -23.846 14.818 -0.525 1.00 63.50 179 GLY A C 1
ATOM 1373 O O . GLY A 1 179 ? -24.759 14.878 0.328 1.00 63.50 179 GLY A O 1
#

Foldseek 3Di:
DKAKAKPPAQEAEPPGDIWIKIWDAQPDQKDFDDDPNHGQFIFGAPHRRHITTTDRDDDDDDDDDDDDDDDDYPDRQRAYEADPVQDDAWDWPDDDDAAEFFDKDKTKTFAPFFAQVQWKWKDFPSDNDDTDIFGGTGMGMGTPGTDDPVPAGKMWMWGHNDRRYTHHTHPIYGDHHDD

Radius of gyration: 19.43 Å; chains: 1; bounding box: 54×38×49 Å

Sequence (179 aa):
RPHLWAEPGAAVPKGQPVTVWCQGPPDAEEFRLQFEGRLFARGRPRSPGAPCRVPVLIPALSSHSEGLWSEPSDALDLVVTGDPRASRRGVTHRPPTEMPLGEQVTLFCRLETATATGEFFLLQEGRPRSLPQGRGSIQAEFPLGPVTAAHQGTDRCFGSYYSHAWSFPSAPVELRVAG

pLDDT: mean 74.62, std 12.82, range [32.66, 88.62]

Secondary structure (DSSP, 8-state):
--EEEEES-SEEETT---EEEEE--TT---EEEEETTEEEEEE--SSTTPPEEE--------------PPPPPPP---EEE--GGG----EE----S-BPTT-EEEEEEE-SS--SSSEEEEEETT------EEE-SSEEEEEEEE--GGG-EEEEEEEEEETTEEPPP---EEE-B--

InterPro domains:
  IPR013783 Immunoglobulin-like fold [G3DSA:2.60.40.10] (1-82)
  IPR013783 Immunoglobulin-like fold [G3DSA:2.60.40.10] (90-179)
  IPR036179 Immunoglobulin-like domain superfamily [SSF48726] (1-82)
  IPR036179 Immunoglobulin-like domain superfamily [SSF48726] (91-178)
  IPR050412 Immunoglobulin-like Receptors in Immune Regulation [PTHR11738] (1-177)